Protein AF-A0AAE1W841-F1 (afdb_monomer_lite)

Structure (mmCIF, N/CA/C/O backbone):
data_AF-A0AAE1W841-F1
#
_entry.id   AF-A0AAE1W841-F1
#
loop_
_atom_site.group_PDB
_atom_site.id
_atom_site.type_symbol
_atom_site.label_atom_id
_atom_site.label_alt_id
_atom_site.label_comp_id
_atom_site.label_asym_id
_atom_site.label_entity_id
_atom_site.label_seq_id
_atom_site.pdbx_PDB_ins_code
_atom_site.Cartn_x
_atom_site.C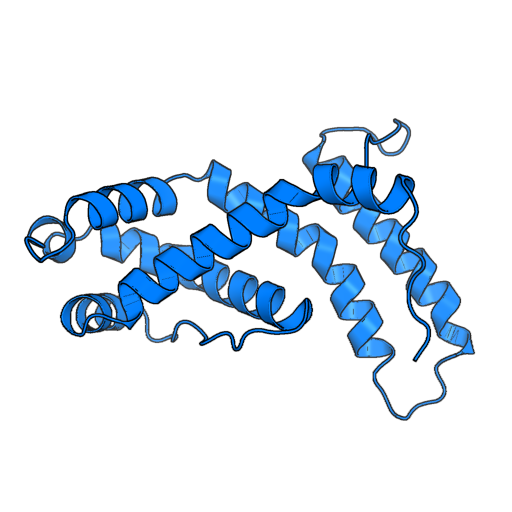artn_y
_atom_site.Cartn_z
_atom_site.occupancy
_atom_site.B_iso_or_equiv
_atom_site.auth_seq_id
_atom_site.auth_comp_id
_atom_site.auth_asym_id
_atom_site.auth_atom_id
_atom_site.pdbx_PDB_model_num
ATOM 1 N N . MET A 1 1 ? 27.305 -15.689 -5.448 1.00 34.72 1 MET A N 1
ATOM 2 C CA . MET A 1 1 ? 26.499 -14.499 -5.107 1.00 34.72 1 MET A CA 1
ATOM 3 C C . MET A 1 1 ? 27.327 -13.277 -5.451 1.00 34.72 1 MET A C 1
ATOM 5 O O . MET A 1 1 ? 28.387 -13.114 -4.861 1.00 34.72 1 MET A O 1
ATOM 9 N N . CYS A 1 2 ? 26.925 -12.479 -6.439 1.00 42.25 2 CYS A N 1
ATOM 10 C CA . CYS A 1 2 ? 27.591 -11.203 -6.699 1.00 42.25 2 CYS A CA 1
ATOM 11 C C . CYS A 1 2 ? 27.272 -10.261 -5.534 1.00 42.25 2 CYS A C 1
ATOM 13 O O . CYS A 1 2 ? 26.114 -9.902 -5.341 1.00 42.25 2 CYS A O 1
ATOM 15 N N . ALA A 1 3 ? 28.275 -9.912 -4.729 1.00 42.59 3 ALA A N 1
ATOM 16 C CA . ALA A 1 3 ? 28.135 -8.854 -3.740 1.00 42.59 3 ALA A CA 1
ATOM 17 C C . ALA A 1 3 ? 28.104 -7.518 -4.490 1.00 42.59 3 ALA A C 1
ATOM 19 O O . ALA A 1 3 ? 29.048 -7.195 -5.215 1.00 42.59 3 ALA A O 1
ATOM 20 N N . ALA A 1 4 ? 27.014 -6.763 -4.350 1.00 53.78 4 ALA A N 1
ATOM 21 C CA . ALA A 1 4 ? 26.962 -5.397 -4.847 1.00 53.78 4 ALA A CA 1
ATOM 22 C C . ALA A 1 4 ? 28.063 -4.593 -4.140 1.00 53.78 4 ALA A C 1
ATOM 24 O O . ALA A 1 4 ? 28.125 -4.567 -2.910 1.00 53.78 4 ALA A O 1
ATOM 25 N N . LYS A 1 5 ? 28.968 -3.972 -4.904 1.00 53.84 5 LYS A N 1
ATOM 26 C CA . LYS A 1 5 ? 29.926 -3.024 -4.330 1.00 53.84 5 LYS A CA 1
ATOM 27 C C . LYS A 1 5 ? 29.129 -1.818 -3.831 1.00 53.84 5 LYS A C 1
ATOM 29 O O . LYS A 1 5 ? 28.447 -1.178 -4.625 1.00 53.84 5 LYS A O 1
ATOM 34 N N . ASN A 1 6 ? 29.199 -1.530 -2.532 1.00 56.03 6 ASN A N 1
ATOM 35 C CA . ASN A 1 6 ? 28.697 -0.273 -1.984 1.00 56.03 6 ASN A CA 1
ATOM 36 C C . ASN A 1 6 ? 29.602 0.860 -2.468 1.00 56.03 6 ASN A C 1
ATOM 38 O O . ASN A 1 6 ? 30.731 1.004 -2.005 1.00 56.03 6 ASN A O 1
ATOM 42 N N . THR A 1 7 ? 29.115 1.617 -3.443 1.00 59.34 7 THR A N 1
ATOM 43 C CA . THR A 1 7 ? 29.737 2.848 -3.939 1.00 59.34 7 THR A CA 1
ATOM 44 C C . THR A 1 7 ? 29.061 4.045 -3.263 1.00 59.34 7 THR A C 1
ATOM 46 O O . THR A 1 7 ? 27.900 3.935 -2.880 1.00 59.34 7 THR A O 1
ATOM 49 N N . GLU A 1 8 ? 29.742 5.187 -3.129 1.00 57.94 8 GLU A N 1
ATOM 50 C CA . GLU A 1 8 ? 29.163 6.434 -2.580 1.00 57.94 8 GLU A CA 1
ATOM 51 C C . GLU A 1 8 ? 27.841 6.825 -3.271 1.00 57.94 8 GLU A C 1
ATOM 53 O O . GLU A 1 8 ? 26.906 7.267 -2.609 1.00 57.94 8 GLU A O 1
ATOM 58 N N . ALA A 1 9 ? 27.708 6.532 -4.571 1.00 56.78 9 ALA A N 1
ATOM 59 C CA . ALA A 1 9 ? 26.467 6.677 -5.333 1.00 56.78 9 ALA A CA 1
ATOM 60 C C . ALA A 1 9 ? 25.281 5.879 -4.747 1.00 56.78 9 ALA A C 1
ATOM 62 O O . ALA A 1 9 ? 24.171 6.393 -4.706 1.00 56.78 9 ALA A O 1
ATOM 63 N N . ASN A 1 10 ? 25.505 4.668 -4.218 1.00 56.62 10 ASN A N 1
ATOM 64 C CA . ASN A 1 10 ? 24.446 3.882 -3.570 1.00 56.62 10 ASN A CA 1
ATOM 65 C C . ASN A 1 10 ? 23.983 4.526 -2.255 1.00 56.62 10 ASN A C 1
ATOM 67 O O . ASN A 1 10 ? 22.836 4.336 -1.865 1.00 56.62 10 ASN A O 1
ATOM 71 N N . GLY A 1 11 ? 24.873 5.249 -1.563 1.00 57.12 11 GLY A N 1
ATOM 72 C CA . GLY A 1 11 ? 24.536 5.998 -0.351 1.00 57.12 11 GLY A CA 1
ATOM 73 C C . GLY A 1 11 ? 23.618 7.178 -0.660 1.00 57.12 11 GLY A C 1
ATOM 74 O O . GLY A 1 11 ? 22.579 7.319 -0.025 1.00 57.12 11 GLY A O 1
ATOM 75 N N . ILE A 1 12 ? 23.954 7.944 -1.701 1.00 60.56 12 ILE A N 1
ATOM 76 C CA . ILE A 1 12 ? 23.165 9.091 -2.179 1.00 60.56 12 ILE A CA 1
ATOM 77 C C . ILE A 1 12 ? 21.772 8.636 -2.648 1.00 60.56 12 ILE A C 1
ATOM 79 O O . ILE A 1 12 ? 20.760 9.154 -2.185 1.00 60.56 12 ILE A O 1
ATOM 83 N N . THR A 1 13 ? 21.694 7.586 -3.472 1.00 60.09 13 THR A N 1
ATOM 84 C CA . THR A 1 13 ? 20.407 7.035 -3.936 1.00 60.09 13 THR A CA 1
ATOM 85 C C . THR A 1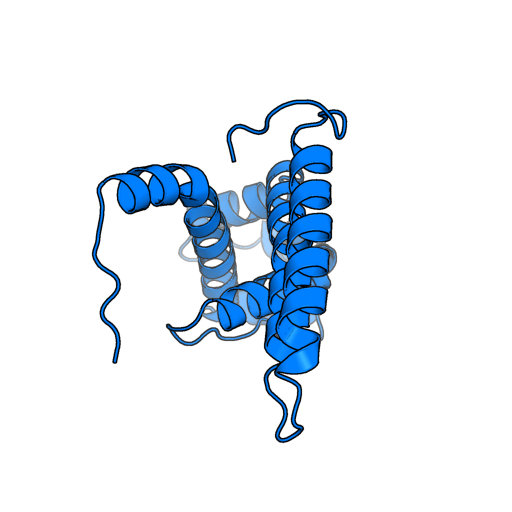 13 ? 19.562 6.445 -2.796 1.00 60.09 13 THR A C 1
ATOM 87 O O . THR A 1 13 ? 18.330 6.469 -2.848 1.00 60.09 13 THR A O 1
ATOM 90 N N . TYR A 1 14 ? 20.190 5.909 -1.742 1.00 59.81 14 TYR A N 1
ATOM 91 C CA . TYR A 1 14 ? 19.464 5.405 -0.570 1.00 59.81 14 TYR A CA 1
ATOM 92 C C . TYR A 1 14 ? 18.796 6.535 0.228 1.00 59.81 14 TYR A C 1
ATOM 94 O O . TYR A 1 14 ? 17.682 6.348 0.718 1.00 59.81 14 TYR A O 1
ATOM 102 N N . GLU A 1 15 ? 19.431 7.707 0.323 1.00 64.69 15 GLU A N 1
ATOM 103 C CA . GLU A 1 15 ? 18.839 8.891 0.960 1.00 64.69 15 GLU A CA 1
ATOM 104 C C . GLU A 1 15 ? 17.622 9.410 0.178 1.00 64.69 15 GLU A C 1
ATOM 106 O O . GLU A 1 15 ? 16.573 9.662 0.772 1.00 64.69 15 GLU A O 1
ATOM 111 N N . GLU A 1 16 ? 17.703 9.465 -1.154 1.00 73.69 16 GLU A N 1
ATOM 112 C CA . GLU A 1 16 ? 16.601 9.909 -2.027 1.00 73.69 16 GLU A CA 1
ATOM 113 C C . GLU A 1 16 ? 15.359 9.004 -1.928 1.00 73.69 16 GLU A C 1
ATOM 115 O O . GLU A 1 16 ? 14.222 9.467 -2.042 1.00 73.69 16 GLU A O 1
ATOM 120 N N . CYS A 1 17 ? 15.557 7.711 -1.654 1.00 78.62 17 CYS A N 1
ATOM 121 C CA . CYS A 1 17 ? 14.491 6.719 -1.494 1.00 78.62 17 CYS A CA 1
ATOM 122 C C . CYS A 1 17 ? 14.070 6.473 -0.035 1.00 78.62 17 CYS A C 1
ATOM 124 O O . CYS A 1 17 ? 13.189 5.639 0.206 1.00 78.62 17 CYS A O 1
ATOM 126 N N . HIS A 1 18 ? 14.676 7.151 0.947 1.00 84.69 18 HIS A N 1
ATOM 127 C CA . HIS A 1 18 ? 14.470 6.841 2.367 1.00 84.69 18 HIS A CA 1
ATOM 128 C C . HIS A 1 18 ? 13.000 6.950 2.788 1.00 84.69 18 HIS A C 1
ATOM 130 O O . HIS A 1 18 ? 12.491 6.086 3.508 1.00 84.69 18 HIS A O 1
ATOM 136 N N . TRP A 1 19 ? 12.283 7.935 2.246 1.00 89.62 19 TRP A N 1
ATOM 137 C CA . TRP A 1 19 ? 10.860 8.150 2.502 1.00 89.62 19 TRP A CA 1
ATOM 138 C C . TRP A 1 19 ? 10.006 6.901 2.215 1.00 89.62 19 TRP A C 1
ATOM 140 O O . TRP A 1 19 ? 9.043 6.635 2.929 1.00 89.62 19 TRP A O 1
ATOM 150 N N . ILE A 1 20 ? 10.374 6.059 1.237 1.00 88.44 20 ILE A N 1
ATOM 151 C CA . ILE A 1 20 ? 9.658 4.805 0.935 1.00 88.44 20 ILE A CA 1
ATOM 152 C C . ILE A 1 20 ? 9.699 3.873 2.148 1.00 88.44 20 ILE A C 1
ATOM 154 O O . ILE A 1 20 ? 8.695 3.248 2.505 1.00 88.44 20 ILE A O 1
ATOM 158 N N . THR A 1 21 ? 10.861 3.791 2.801 1.00 87.69 21 THR A N 1
ATOM 159 C CA . THR A 1 21 ? 11.046 2.957 3.992 1.00 87.69 21 THR A CA 1
ATOM 160 C C . THR A 1 21 ? 10.236 3.487 5.173 1.00 87.69 21 THR A C 1
ATOM 162 O O . THR A 1 21 ? 9.618 2.692 5.880 1.00 87.69 21 THR A O 1
ATOM 165 N N . GLU A 1 22 ? 10.126 4.808 5.329 1.00 91.75 22 GLU A N 1
ATOM 166 C CA . GLU A 1 22 ? 9.304 5.438 6.369 1.00 91.75 22 GLU A CA 1
ATOM 167 C C . GLU A 1 22 ? 7.804 5.196 6.153 1.00 91.75 22 GLU A C 1
ATOM 169 O O . GLU A 1 22 ? 7.070 4.884 7.099 1.00 91.75 22 GLU A O 1
ATOM 174 N N . ILE A 1 23 ? 7.333 5.278 4.904 1.00 93.75 23 ILE A N 1
ATOM 175 C CA . ILE A 1 23 ? 5.939 4.984 4.548 1.00 93.75 23 ILE A CA 1
ATOM 176 C C . ILE A 1 23 ? 5.618 3.509 4.801 1.00 93.75 23 ILE A C 1
ATOM 178 O O . ILE A 1 23 ? 4.602 3.198 5.433 1.00 93.75 23 ILE A O 1
ATOM 182 N N . ALA A 1 24 ? 6.496 2.599 4.373 1.00 90.69 24 ALA A N 1
ATOM 183 C CA . ALA A 1 24 ? 6.338 1.168 4.611 1.00 90.69 24 ALA A CA 1
ATOM 184 C C . ALA A 1 24 ? 6.333 0.830 6.112 1.00 90.69 24 ALA A C 1
ATOM 186 O O . ALA A 1 24 ? 5.464 0.084 6.573 1.00 90.69 24 ALA A O 1
ATOM 187 N N . ALA A 1 25 ? 7.252 1.417 6.886 1.00 91.38 25 ALA A N 1
ATOM 188 C CA . ALA A 1 25 ? 7.321 1.247 8.335 1.00 91.38 25 ALA A CA 1
ATOM 189 C C . ALA A 1 25 ? 6.062 1.784 9.035 1.00 91.38 25 ALA A C 1
ATOM 191 O O . ALA A 1 25 ? 5.510 1.116 9.910 1.00 91.38 25 ALA A O 1
ATOM 192 N N . SER A 1 26 ? 5.553 2.942 8.605 1.00 93.94 26 SER A N 1
ATOM 193 C CA . SER A 1 26 ? 4.309 3.526 9.124 1.00 93.94 26 SER A CA 1
ATOM 194 C C . SER A 1 26 ? 3.102 2.616 8.871 1.00 93.94 26 SER A C 1
ATOM 196 O O . SER A 1 26 ? 2.317 2.355 9.784 1.00 93.94 26 SER A O 1
ATOM 198 N N . ALA A 1 27 ? 2.971 2.071 7.655 1.00 93.81 27 ALA A N 1
ATOM 199 C CA . ALA A 1 27 ? 1.903 1.129 7.318 1.00 93.81 27 ALA A CA 1
ATOM 200 C C . ALA A 1 27 ? 2.000 -0.170 8.141 1.00 93.81 27 ALA A C 1
ATOM 202 O O . ALA A 1 27 ? 0.988 -0.672 8.641 1.00 93.81 27 ALA A O 1
ATOM 203 N N . LEU A 1 28 ? 3.216 -0.691 8.339 1.00 92.06 28 LEU A N 1
ATOM 204 C CA . LEU A 1 28 ? 3.468 -1.863 9.180 1.00 92.06 28 LEU A CA 1
ATOM 205 C C . LEU A 1 28 ? 3.117 -1.596 10.651 1.00 92.06 28 LEU A C 1
ATOM 207 O O . LEU A 1 28 ? 2.506 -2.448 11.300 1.00 92.06 28 LEU A O 1
ATOM 211 N N . MET A 1 29 ? 3.454 -0.412 11.166 1.00 93.25 29 MET A N 1
ATOM 212 C CA . MET A 1 29 ? 3.117 0.007 12.525 1.00 93.25 29 MET A CA 1
ATOM 213 C C . MET A 1 29 ? 1.601 0.039 12.732 1.00 93.25 29 MET A C 1
ATOM 215 O O . MET A 1 29 ? 1.116 -0.596 13.667 1.00 93.25 29 MET A O 1
ATOM 219 N N . ILE A 1 30 ? 0.841 0.666 11.824 1.00 94.50 30 ILE A N 1
ATOM 220 C CA . ILE A 1 30 ? -0.632 0.687 11.883 1.00 94.50 30 ILE A CA 1
ATOM 221 C C . ILE A 1 30 ? -1.197 -0.736 11.840 1.00 94.50 30 ILE A C 1
ATOM 223 O O . ILE A 1 30 ? -2.073 -1.101 12.626 1.00 94.50 30 ILE A O 1
ATOM 227 N N . ARG A 1 31 ? -0.671 -1.575 10.944 1.00 92.94 31 ARG A N 1
ATOM 228 C CA . ARG A 1 31 ? -1.084 -2.974 10.830 1.00 92.94 31 ARG A CA 1
ATOM 229 C C . ARG A 1 31 ? -0.856 -3.735 12.137 1.00 92.94 31 ARG A C 1
ATOM 231 O O . ARG A 1 31 ? -1.763 -4.418 12.601 1.00 92.94 31 ARG A O 1
ATOM 238 N N . ASN A 1 32 ? 0.315 -3.609 12.752 1.00 92.06 32 ASN A N 1
ATOM 239 C CA . ASN A 1 32 ? 0.618 -4.260 14.028 1.00 92.06 32 ASN A CA 1
ATOM 240 C C . ASN A 1 32 ? -0.228 -3.698 15.172 1.00 92.06 32 ASN A C 1
ATOM 242 O O . ASN A 1 32 ? -0.720 -4.465 15.996 1.00 92.06 32 ASN A O 1
ATOM 246 N N . PHE A 1 33 ? -0.466 -2.386 15.177 1.00 92.44 33 PHE A N 1
ATOM 247 C CA . PHE A 1 33 ? -1.354 -1.736 16.130 1.00 92.44 33 PHE A CA 1
ATOM 248 C C . PHE A 1 33 ? -2.761 -2.344 16.084 1.00 92.44 33 PHE A C 1
ATOM 250 O O . PHE A 1 33 ? -3.335 -2.622 17.129 1.00 92.44 33 PHE A O 1
ATOM 257 N N . ILE A 1 34 ? -3.312 -2.603 14.899 1.00 92.06 34 ILE A N 1
ATOM 258 C CA . ILE A 1 34 ? -4.647 -3.204 14.767 1.00 92.06 34 ILE A CA 1
ATOM 259 C C . ILE A 1 34 ? -4.627 -4.699 15.112 1.00 92.06 34 ILE A C 1
ATOM 261 O O . ILE A 1 34 ? -5.488 -5.181 15.843 1.00 92.06 34 ILE A O 1
ATOM 265 N N . MET A 1 35 ? -3.655 -5.444 14.582 1.00 90.44 35 MET A N 1
ATOM 266 C CA . MET A 1 35 ? -3.679 -6.911 14.592 1.00 90.44 35 MET A CA 1
ATOM 267 C C . MET A 1 35 ? -3.242 -7.537 15.921 1.00 90.44 35 MET A C 1
ATOM 269 O O . MET A 1 35 ? -3.640 -8.664 16.206 1.00 90.44 35 MET A O 1
ATOM 273 N N . ASN A 1 36 ? -2.425 -6.845 16.721 1.00 90.00 36 ASN A N 1
ATOM 274 C CA . ASN A 1 36 ? -1.840 -7.420 17.938 1.00 90.00 36 ASN A CA 1
ATOM 275 C C . ASN A 1 36 ? -2.750 -7.309 19.168 1.00 90.00 36 ASN A C 1
ATOM 277 O O . ASN A 1 36 ? -2.438 -7.889 20.204 1.00 90.00 36 ASN A O 1
ATOM 281 N N . HIS A 1 37 ? -3.868 -6.587 19.067 1.00 89.81 37 HIS A N 1
ATOM 282 C CA . HIS A 1 37 ? -4.803 -6.404 20.169 1.00 89.81 37 HIS A CA 1
ATOM 283 C C . HIS A 1 37 ? -6.185 -6.929 19.792 1.00 89.81 37 HIS A C 1
ATOM 285 O O . HIS A 1 37 ? -6.785 -6.469 18.820 1.00 89.81 37 HIS A O 1
ATOM 291 N N . SER A 1 38 ? -6.711 -7.873 20.574 1.00 90.00 38 SER A N 1
ATOM 292 C CA . SER A 1 38 ? -7.948 -8.600 20.259 1.00 9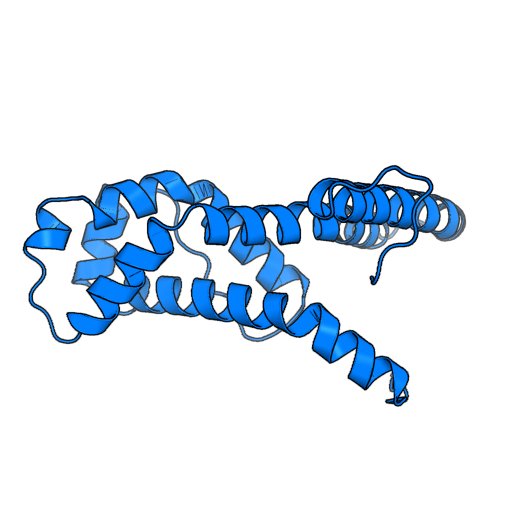0.00 38 SER A CA 1
ATOM 293 C C . SER A 1 38 ? -9.140 -7.670 20.033 1.00 90.00 38 SER A C 1
ATOM 295 O O . SER A 1 38 ? -9.886 -7.867 19.078 1.00 90.00 38 SER A O 1
ATOM 297 N N . MET A 1 39 ? -9.281 -6.616 20.842 1.00 90.62 39 MET A N 1
ATOM 298 C CA . MET A 1 39 ? -10.374 -5.650 20.699 1.00 90.62 39 MET A CA 1
ATOM 299 C C . MET A 1 39 ? -10.236 -4.790 19.432 1.00 90.62 39 MET A C 1
ATOM 301 O O . MET A 1 39 ? -11.225 -4.533 18.752 1.00 90.62 39 MET A O 1
ATOM 305 N N . ARG A 1 40 ? -9.008 -4.395 19.058 1.00 91.62 40 ARG A N 1
ATOM 306 C CA . ARG A 1 40 ? -8.749 -3.620 17.828 1.00 91.62 40 ARG A CA 1
ATOM 307 C C . ARG A 1 40 ? -8.969 -4.477 16.587 1.00 91.62 40 ARG A C 1
ATOM 309 O O . ARG A 1 40 ? -9.570 -4.019 15.619 1.00 91.62 40 ARG A O 1
ATOM 316 N N . LEU A 1 41 ? -8.551 -5.736 16.656 1.00 92.44 41 LEU A N 1
ATOM 317 C CA . LEU A 1 41 ? -8.806 -6.732 15.629 1.00 92.44 41 LEU A CA 1
ATOM 318 C C . LEU A 1 41 ? -10.306 -7.025 15.479 1.00 92.44 41 LEU A C 1
ATOM 320 O O . LEU A 1 41 ? -10.789 -7.121 14.354 1.00 92.44 41 LEU A O 1
ATOM 324 N N . ALA A 1 42 ? -11.043 -7.151 16.586 1.00 92.38 42 ALA A N 1
ATOM 325 C CA . ALA A 1 42 ? -12.490 -7.354 16.565 1.00 92.38 42 ALA A CA 1
ATOM 326 C C . ALA A 1 42 ? -13.198 -6.181 15.878 1.00 92.38 42 ALA A C 1
ATOM 328 O O . ALA A 1 42 ? -13.901 -6.412 14.899 1.00 92.38 42 ALA A O 1
ATOM 329 N N . MET A 1 43 ? -12.901 -4.943 16.295 1.00 92.44 43 MET A N 1
ATOM 330 C CA . MET A 1 43 ? -13.412 -3.734 15.638 1.00 92.44 43 MET A CA 1
ATOM 331 C C . MET A 1 43 ? -13.071 -3.721 14.141 1.00 92.44 43 MET A C 1
ATOM 333 O O . MET A 1 43 ? -13.943 -3.509 13.310 1.00 92.44 43 MET A O 1
ATOM 337 N N . PHE A 1 44 ? -11.824 -4.015 13.759 1.00 94.06 44 PHE A N 1
ATOM 338 C CA . PHE A 1 44 ? -11.427 -4.072 12.348 1.00 94.06 44 PHE A CA 1
ATOM 339 C C . PHE A 1 44 ? -12.252 -5.077 11.528 1.00 94.06 44 PHE A C 1
ATOM 341 O O . PHE A 1 44 ? -12.653 -4.776 10.400 1.00 94.06 44 PHE A O 1
ATOM 348 N N . ASN A 1 45 ? -12.525 -6.257 12.088 1.00 93.62 45 ASN A N 1
ATOM 349 C CA . ASN A 1 45 ? -13.282 -7.308 11.409 1.00 93.62 45 ASN A CA 1
ATOM 350 C C . ASN A 1 45 ? -14.758 -6.935 11.176 1.00 93.62 45 ASN A C 1
ATOM 352 O O . ASN A 1 45 ? -15.387 -7.525 10.297 1.00 93.62 45 ASN A O 1
ATOM 356 N N . GLU A 1 46 ? -15.307 -5.956 11.905 1.00 94.38 46 GLU A N 1
ATOM 357 C CA . GLU A 1 46 ? -16.651 -5.419 11.641 1.00 94.38 46 GLU A CA 1
ATOM 358 C C . GLU A 1 46 ? -16.692 -4.589 10.349 1.00 94.38 46 GLU A C 1
ATOM 360 O O . GLU A 1 46 ? -17.673 -4.638 9.606 1.00 94.38 46 GLU A O 1
ATOM 365 N N . PHE A 1 47 ? -15.606 -3.875 10.033 1.00 92.81 47 PHE A N 1
ATOM 366 C CA . PHE A 1 47 ? -15.523 -3.022 8.843 1.00 92.81 47 PHE A CA 1
ATOM 367 C C . PHE A 1 47 ? -14.953 -3.744 7.620 1.00 92.81 47 PHE A C 1
ATOM 369 O O . PHE A 1 47 ? -15.308 -3.408 6.489 1.00 92.81 47 PHE A O 1
ATOM 376 N N . SER A 1 48 ? -14.066 -4.726 7.809 1.00 91.12 48 SER A N 1
ATOM 377 C CA . SER A 1 48 ? -13.369 -5.402 6.713 1.00 91.12 48 SER A CA 1
ATOM 378 C C . SER A 1 48 ? -13.442 -6.922 6.811 1.00 91.12 48 SER A C 1
ATOM 380 O O . SER A 1 48 ? -12.951 -7.537 7.752 1.00 91.12 48 SER A O 1
ATOM 382 N N . LYS A 1 49 ? -13.928 -7.556 5.736 1.00 87.75 49 LYS A N 1
ATOM 383 C CA . LYS A 1 49 ? -13.795 -9.010 5.523 1.00 87.75 49 LYS A CA 1
ATOM 384 C C . LYS A 1 49 ? -12.394 -9.406 5.041 1.00 87.75 49 LYS A C 1
ATOM 386 O O . LYS A 1 49 ? -12.022 -10.579 5.074 1.00 87.75 49 LYS A O 1
ATOM 391 N N . LEU A 1 50 ? -11.618 -8.439 4.549 1.00 88.62 50 LEU A N 1
ATOM 392 C CA . LEU A 1 50 ? -10.258 -8.653 4.075 1.00 88.62 50 LEU A CA 1
ATOM 393 C C . LEU A 1 50 ? -9.278 -8.518 5.236 1.00 88.62 50 LEU A C 1
ATOM 395 O O . LEU A 1 50 ? -9.209 -7.481 5.890 1.00 88.62 50 LEU A O 1
ATOM 399 N N . LYS A 1 51 ? -8.460 -9.551 5.442 1.00 84.88 51 LYS A N 1
ATOM 400 C CA . LYS A 1 51 ? -7.376 -9.507 6.426 1.00 84.88 51 LYS A CA 1
ATOM 401 C C . LYS A 1 51 ? -6.211 -8.645 5.939 1.00 84.88 51 LYS A C 1
ATOM 403 O O . LYS A 1 51 ? -5.858 -8.690 4.752 1.00 84.88 51 LYS A O 1
ATOM 408 N N . LEU A 1 52 ? -5.599 -7.930 6.881 1.00 84.81 52 LEU A N 1
ATOM 409 C CA . LEU A 1 52 ? -4.270 -7.343 6.746 1.00 84.81 52 LEU A CA 1
ATOM 410 C C . LEU A 1 52 ? -3.233 -8.465 6.619 1.00 84.81 52 LEU A C 1
ATOM 412 O O . LEU A 1 52 ? -3.219 -9.401 7.423 1.00 84.81 52 LEU A O 1
ATOM 416 N N . LEU A 1 53 ? -2.368 -8.390 5.608 1.00 78.06 53 LEU A N 1
ATOM 417 C CA . LEU A 1 53 ? -1.337 -9.407 5.407 1.00 78.06 53 LEU A CA 1
ATOM 418 C C . LEU A 1 53 ? -0.283 -9.311 6.512 1.00 78.06 53 LEU A C 1
ATOM 420 O O . LEU A 1 53 ? 0.129 -8.220 6.906 1.00 78.06 53 LEU A O 1
ATOM 424 N N . ALA A 1 54 ? 0.131 -10.461 7.043 1.00 68.50 54 ALA A N 1
ATOM 425 C CA . ALA A 1 54 ? 1.371 -10.550 7.799 1.00 68.50 54 ALA A CA 1
ATOM 426 C C . ALA A 1 54 ? 2.526 -10.500 6.801 1.00 68.50 54 ALA A C 1
ATOM 428 O O . ALA A 1 54 ? 2.568 -11.298 5.867 1.00 68.50 54 ALA A O 1
ATOM 429 N N . VAL A 1 55 ? 3.428 -9.545 6.986 1.00 61.09 55 VAL A N 1
ATOM 430 C CA . VAL A 1 55 ? 4.670 -9.486 6.221 1.00 61.09 55 VAL A CA 1
ATOM 431 C C . VAL A 1 55 ? 5.730 -10.153 7.072 1.00 61.09 55 VAL A C 1
ATOM 433 O O . VAL A 1 55 ? 5.975 -9.720 8.195 1.00 61.09 55 VAL A O 1
ATOM 436 N N . ALA A 1 56 ? 6.319 -11.234 6.570 1.00 55.34 56 ALA A N 1
ATOM 437 C CA . ALA A 1 56 ? 7.580 -11.712 7.118 1.00 55.34 56 ALA A CA 1
ATOM 438 C C . ALA A 1 56 ? 8.673 -10.700 6.748 1.00 55.34 56 ALA A C 1
ATOM 440 O O . ALA A 1 56 ? 8.645 -10.164 5.638 1.00 55.34 56 ALA A O 1
ATOM 441 N N . GLU A 1 57 ? 9.636 -10.447 7.638 1.00 52.78 57 GLU A N 1
ATOM 442 C CA . GLU A 1 57 ? 10.850 -9.716 7.267 1.00 52.78 57 GLU A CA 1
ATOM 443 C C . GLU A 1 57 ? 11.516 -10.455 6.103 1.00 52.78 57 GLU A C 1
ATOM 445 O O . GLU A 1 57 ? 12.062 -11.538 6.295 1.00 52.78 57 GLU A O 1
ATOM 450 N N . THR A 1 58 ? 11.368 -9.936 4.878 1.00 55.34 58 THR A N 1
ATOM 451 C CA . THR A 1 58 ? 12.305 -9.987 3.737 1.00 55.34 58 THR A CA 1
ATOM 452 C C . THR A 1 58 ? 11.587 -9.812 2.388 1.00 55.34 58 THR A C 1
ATOM 454 O O . THR A 1 58 ? 10.466 -10.276 2.169 1.00 55.34 58 THR A O 1
ATOM 457 N N . ARG A 1 59 ? 12.331 -9.200 1.452 1.00 65.62 59 ARG A N 1
ATOM 458 C CA . ARG A 1 59 ? 12.084 -9.001 0.008 1.00 65.62 59 ARG A CA 1
ATOM 459 C C . ARG A 1 59 ? 11.144 -7.848 -0.364 1.00 65.62 59 ARG A C 1
ATOM 461 O O . ARG A 1 59 ? 9.976 -7.849 -0.016 1.00 65.62 59 ARG A O 1
ATOM 468 N N . PHE A 1 60 ? 11.663 -6.936 -1.190 1.00 71.75 60 PHE A N 1
ATOM 469 C CA . PHE A 1 60 ? 10.978 -5.811 -1.851 1.00 71.75 60 PHE A CA 1
ATOM 470 C C . PHE A 1 60 ? 9.508 -6.096 -2.216 1.00 71.75 60 PHE A C 1
ATOM 472 O O . PHE A 1 60 ? 8.609 -5.345 -1.850 1.00 71.75 60 PHE A O 1
ATOM 479 N N . VAL A 1 61 ? 9.244 -7.242 -2.849 1.00 79.69 61 VAL A N 1
ATOM 480 C CA . VAL A 1 61 ? 7.900 -7.639 -3.294 1.00 79.69 61 VAL A CA 1
ATOM 481 C C . VAL A 1 61 ? 6.898 -7.792 -2.140 1.00 79.69 61 VAL A C 1
ATOM 483 O O . VAL A 1 61 ? 5.731 -7.448 -2.311 1.00 79.69 61 VAL A O 1
ATOM 486 N N . SER A 1 62 ? 7.308 -8.277 -0.964 1.00 82.62 62 SER A N 1
ATOM 487 C CA . SER A 1 62 ? 6.388 -8.486 0.164 1.00 82.62 62 SER A CA 1
ATOM 488 C C . SER A 1 62 ? 5.855 -7.163 0.722 1.00 82.62 62 SER A C 1
ATOM 490 O O . SER A 1 62 ? 4.664 -7.064 1.023 1.00 82.62 62 SER A O 1
ATOM 492 N N . VAL A 1 63 ? 6.696 -6.123 0.757 1.00 86.06 63 VAL A N 1
ATOM 493 C CA . VAL A 1 63 ? 6.306 -4.755 1.132 1.00 86.06 63 VAL A CA 1
ATOM 494 C C . VAL A 1 63 ? 5.309 -4.187 0.127 1.00 86.06 63 VAL A C 1
ATOM 496 O O . VAL A 1 63 ? 4.260 -3.691 0.531 1.00 86.06 63 VAL A O 1
ATOM 499 N N . ILE A 1 64 ? 5.571 -4.322 -1.177 1.00 88.50 64 ILE A N 1
ATOM 500 C CA . ILE A 1 64 ? 4.649 -3.836 -2.216 1.00 88.50 64 ILE A CA 1
ATOM 501 C C . ILE A 1 64 ? 3.300 -4.554 -2.134 1.00 88.50 64 ILE A C 1
ATOM 503 O O . ILE A 1 64 ? 2.253 -3.914 -2.148 1.00 88.50 64 ILE A O 1
ATOM 507 N N . VAL A 1 65 ? 3.294 -5.879 -1.975 1.00 88.69 65 VAL A N 1
ATOM 508 C CA . VAL A 1 65 ? 2.055 -6.659 -1.820 1.00 88.69 65 VAL A CA 1
ATOM 509 C C . VAL A 1 65 ? 1.288 -6.249 -0.557 1.00 88.69 65 VAL A C 1
ATOM 511 O O . VAL A 1 65 ? 0.057 -6.152 -0.587 1.00 88.69 65 VAL A O 1
ATOM 514 N N . MET A 1 66 ? 1.989 -5.959 0.542 1.00 91.50 66 MET A N 1
ATOM 515 C CA . MET A 1 66 ? 1.372 -5.425 1.755 1.00 91.50 66 MET A CA 1
ATOM 516 C C . MET A 1 66 ? 0.736 -4.061 1.508 1.00 91.50 66 MET A C 1
ATOM 518 O O . MET A 1 66 ? -0.424 -3.883 1.865 1.00 91.50 66 MET A O 1
ATOM 522 N N . LEU A 1 67 ? 1.455 -3.125 0.884 1.00 93.06 67 LEU A N 1
ATOM 523 C CA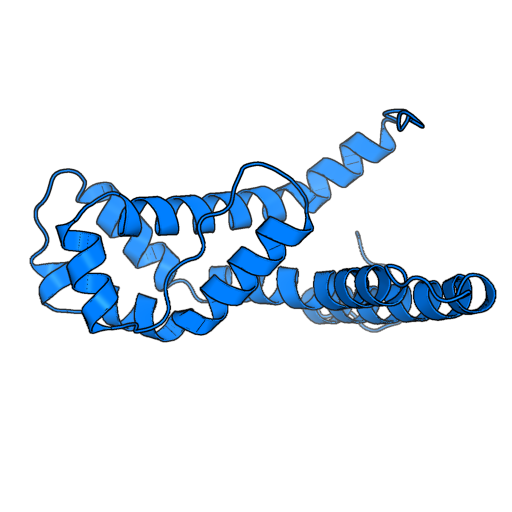 . LEU A 1 67 ? 0.943 -1.789 0.577 1.00 93.06 67 LEU A CA 1
ATOM 524 C C . LEU A 1 67 ? -0.257 -1.853 -0.374 1.00 93.06 67 LEU A C 1
ATOM 526 O O . LEU A 1 67 ? -1.270 -1.210 -0.106 1.00 93.06 67 LEU A O 1
ATOM 530 N N . LYS A 1 68 ? -0.217 -2.714 -1.402 1.00 92.62 68 LYS A N 1
ATOM 531 C CA . LYS A 1 68 ? -1.371 -2.994 -2.277 1.00 92.62 68 LYS A CA 1
ATOM 532 C C . LYS A 1 68 ? -2.579 -3.450 -1.465 1.00 92.62 68 LYS A C 1
ATOM 534 O O . LYS A 1 68 ? -3.679 -2.922 -1.626 1.00 92.62 68 LYS A O 1
ATOM 539 N N . ARG A 1 69 ? -2.392 -4.406 -0.546 1.00 92.81 69 ARG A N 1
ATOM 540 C CA . ARG A 1 69 ? -3.477 -4.868 0.332 1.00 92.81 69 ARG A CA 1
ATOM 541 C C . ARG A 1 69 ? -3.982 -3.761 1.249 1.00 92.81 69 ARG A C 1
ATOM 543 O O . ARG A 1 69 ? -5.187 -3.647 1.441 1.00 92.81 69 ARG A O 1
ATOM 550 N N . PHE A 1 70 ? -3.071 -2.983 1.817 1.00 93.44 70 PHE A N 1
ATOM 551 C CA . PHE A 1 70 ? -3.374 -1.889 2.726 1.00 93.44 70 PHE A CA 1
ATOM 552 C C . PHE A 1 70 ? -4.213 -0.814 2.025 1.00 93.44 70 PHE A C 1
ATOM 554 O O . PHE A 1 70 ? -5.227 -0.370 2.560 1.00 93.44 70 PHE A O 1
ATOM 561 N N . LYS A 1 71 ? -3.870 -0.486 0.774 1.00 94.50 71 LYS A N 1
ATOM 562 C CA . LYS A 1 71 ? -4.636 0.437 -0.064 1.00 94.50 71 LYS A CA 1
ATOM 563 C C . LYS A 1 71 ? -6.041 -0.075 -0.377 1.00 94.50 71 LYS A C 1
ATOM 565 O O . LYS A 1 71 ? -6.993 0.695 -0.278 1.00 94.50 71 LYS A O 1
ATOM 570 N N . LEU A 1 72 ? -6.192 -1.367 -0.685 1.00 94.81 72 LEU A N 1
ATOM 571 C CA . LEU A 1 72 ? -7.504 -1.977 -0.959 1.00 94.81 72 LEU A CA 1
ATOM 572 C C . LEU A 1 72 ? -8.495 -1.829 0.201 1.00 94.81 72 LEU A C 1
ATOM 574 O O . LEU A 1 72 ? -9.697 -1.792 -0.037 1.00 94.81 72 LEU A O 1
ATOM 578 N N . ILE A 1 73 ? -7.999 -1.741 1.437 1.00 94.69 73 ILE A N 1
ATOM 579 C CA . ILE A 1 73 ? -8.830 -1.583 2.634 1.00 94.69 73 ILE A CA 1
ATOM 580 C C . ILE A 1 73 ? -8.837 -0.147 3.187 1.00 94.69 73 ILE A C 1
ATOM 582 O O . ILE A 1 73 ? -9.320 0.068 4.300 1.00 94.69 73 ILE A O 1
ATOM 586 N N . LYS A 1 74 ? -8.320 0.846 2.435 1.00 95.38 74 LYS A N 1
ATOM 587 C CA . LYS A 1 74 ? -8.234 2.263 2.853 1.00 95.38 74 LYS A CA 1
ATOM 588 C C . LYS A 1 74 ? -9.558 2.757 3.435 1.00 95.38 74 LYS A C 1
ATOM 590 O O . LYS A 1 74 ? -9.580 3.328 4.522 1.00 95.38 74 LYS A O 1
ATOM 595 N N . GLN A 1 75 ? -10.664 2.512 2.731 1.00 95.62 75 GLN A N 1
ATOM 596 C CA . GLN A 1 75 ? -11.971 2.999 3.163 1.00 95.62 75 GLN A CA 1
ATOM 597 C C . GLN A 1 75 ? -12.432 2.324 4.457 1.00 95.62 75 GLN A C 1
ATOM 599 O O . GLN A 1 75 ? -12.937 3.001 5.344 1.00 95.62 75 GLN A O 1
ATOM 604 N N . GLN A 1 76 ? -12.227 1.015 4.603 1.00 95.50 76 GLN A N 1
ATOM 605 C CA . GLN A 1 76 ? -12.607 0.287 5.817 1.00 95.50 76 GLN A CA 1
ATOM 606 C C . GLN A 1 76 ? -11.798 0.764 7.027 1.00 95.50 76 GLN A C 1
ATOM 608 O O . GLN A 1 76 ? -12.365 0.955 8.099 1.00 95.50 76 GLN A O 1
ATOM 613 N N . LEU A 1 77 ? -10.501 1.030 6.843 1.00 95.75 77 LEU A N 1
ATOM 614 C CA . LEU A 1 77 ? -9.650 1.612 7.882 1.00 95.75 77 LEU A CA 1
ATOM 615 C C . LEU A 1 77 ? -10.124 3.014 8.287 1.00 95.75 77 LEU A C 1
ATOM 617 O O . LEU A 1 77 ? -10.230 3.292 9.480 1.00 95.75 77 LEU A O 1
ATOM 621 N N . LYS A 1 78 ? -10.468 3.876 7.318 1.00 96.50 78 LYS A N 1
ATOM 622 C CA . LYS A 1 78 ? -11.039 5.203 7.604 1.00 96.50 78 LYS A CA 1
ATOM 623 C C . LYS A 1 78 ? -12.354 5.095 8.382 1.00 96.50 78 LYS A C 1
ATOM 625 O O . LYS A 1 78 ? -12.500 5.763 9.398 1.00 96.50 78 LYS A O 1
ATOM 630 N N . MET A 1 79 ? -13.272 4.225 7.952 1.00 95.94 79 MET A N 1
ATOM 631 C CA . MET A 1 79 ? -14.559 3.996 8.629 1.00 95.94 79 MET A CA 1
ATOM 632 C C . MET A 1 79 ? -14.380 3.491 10.067 1.00 95.94 79 MET A C 1
ATOM 634 O O . MET A 1 79 ? -15.080 3.942 10.971 1.00 95.94 79 MET A O 1
ATOM 638 N N . MET A 1 80 ? -13.406 2.609 10.291 1.00 95.38 80 MET A N 1
ATOM 639 C CA . MET A 1 80 ? -13.078 2.102 11.620 1.00 95.38 80 MET A CA 1
ATOM 640 C C . MET A 1 80 ? -12.650 3.229 12.569 1.00 95.38 80 MET A C 1
ATOM 642 O O . MET A 1 80 ? -13.194 3.329 13.666 1.00 95.38 80 MET A O 1
ATOM 646 N N . VAL A 1 81 ? -11.728 4.111 12.164 1.00 94.25 81 VAL A N 1
ATOM 647 C CA . VAL A 1 81 ? -11.181 5.154 13.063 1.00 94.25 81 VAL A CA 1
ATOM 648 C C . VAL A 1 81 ? -12.101 6.359 13.292 1.00 94.25 81 VAL A C 1
ATOM 650 O O . VAL A 1 81 ? -11.875 7.155 14.211 1.00 94.25 81 VAL A O 1
ATOM 653 N N . ILE A 1 82 ? -13.144 6.514 12.472 1.00 94.88 82 ILE A N 1
ATOM 654 C CA . ILE A 1 82 ? -14.204 7.516 12.683 1.00 94.88 82 ILE A CA 1
ATOM 655 C C . ILE A 1 82 ? -15.404 6.962 13.459 1.00 94.88 82 ILE A C 1
ATOM 657 O O . ILE A 1 82 ? -16.299 7.728 13.801 1.00 94.88 82 ILE A O 1
ATOM 661 N N . SER A 1 83 ? -15.439 5.656 13.732 1.00 94.31 83 SER A N 1
ATOM 662 C CA . SER A 1 83 ? -16.554 5.022 14.433 1.00 94.31 83 SER A CA 1
ATOM 663 C C . SER A 1 83 ? -16.668 5.471 15.897 1.00 94.31 83 SER A C 1
ATOM 665 O O . SER A 1 83 ? -15.689 5.873 16.541 1.00 94.31 83 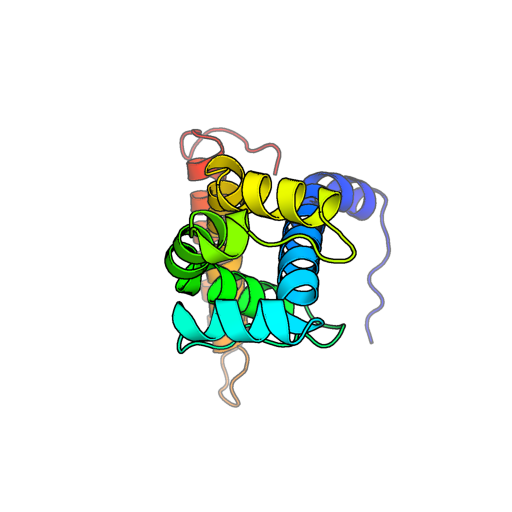SER A O 1
ATOM 667 N N . GLU A 1 84 ? -17.874 5.355 16.457 1.00 91.56 84 GLU A N 1
ATOM 668 C CA . GLU A 1 84 ? -18.101 5.568 17.891 1.00 91.56 84 GLU A CA 1
ATOM 669 C C . GLU A 1 84 ? -17.312 4.562 18.735 1.00 91.56 84 GLU A C 1
ATOM 671 O O . GLU A 1 84 ? -16.719 4.941 19.740 1.00 91.56 84 GLU A O 1
ATOM 676 N N . GLN A 1 85 ? -17.212 3.309 18.280 1.00 89.06 85 GLN A N 1
ATOM 677 C CA . GLN A 1 85 ? -16.448 2.249 18.944 1.00 89.06 85 GLN A CA 1
ATOM 678 C C . GLN A 1 85 ? -14.978 2.646 19.138 1.00 89.06 85 GLN A C 1
ATOM 680 O O . GLN A 1 85 ? -14.437 2.511 20.234 1.00 89.06 85 GLN A O 1
ATOM 685 N N . TRP A 1 86 ? -14.350 3.208 18.098 1.00 91.06 86 TRP A N 1
ATOM 686 C CA . TRP A 1 86 ? -12.994 3.749 18.193 1.00 91.06 86 TRP A CA 1
ATOM 687 C C . TRP A 1 86 ? -12.918 4.968 19.117 1.00 91.06 86 TRP A C 1
ATOM 689 O O . TRP A 1 86 ? -11.948 5.134 19.847 1.00 91.06 86 TRP A O 1
ATOM 699 N N . SER A 1 87 ? -13.941 5.822 19.126 1.00 87.25 87 SER A N 1
ATOM 700 C CA . SER A 1 87 ? -13.975 7.017 19.984 1.00 87.25 87 SER A CA 1
ATOM 701 C C . SER A 1 87 ? -14.155 6.677 21.470 1.00 87.25 87 SER A C 1
ATOM 703 O O . SER A 1 87 ? -13.660 7.393 22.339 1.00 87.25 87 SER A O 1
ATOM 705 N N . CYS A 1 88 ? -14.824 5.564 21.769 1.00 85.19 88 CYS A N 1
ATOM 706 C CA . CYS A 1 88 ? -14.958 5.011 23.113 1.00 85.19 88 CYS A CA 1
ATOM 707 C C . CYS A 1 88 ? -13.759 4.145 23.533 1.00 85.19 88 CYS A C 1
ATOM 709 O O . CYS A 1 88 ? -13.723 3.683 24.674 1.00 85.19 88 CYS A O 1
ATOM 711 N N . TYR A 1 89 ? -12.777 3.931 22.650 1.00 81.19 89 TYR A N 1
ATOM 712 C CA . TYR A 1 89 ? -11.567 3.176 22.957 1.00 81.19 89 TYR A CA 1
ATOM 713 C C . TYR A 1 89 ? -10.738 3.913 24.018 1.00 81.19 89 TYR A C 1
ATOM 715 O O . TYR A 1 89 ? -10.255 5.022 23.789 1.00 81.19 89 TYR A O 1
ATOM 723 N N . ARG A 1 90 ? -10.569 3.298 25.193 1.00 75.81 90 ARG A N 1
ATOM 724 C CA . ARG A 1 90 ? -9.800 3.858 26.324 1.00 75.81 90 ARG A CA 1
ATOM 725 C C . ARG A 1 90 ? -8.688 2.935 26.824 1.00 75.81 90 ARG A C 1
ATOM 727 O O . ARG A 1 90 ? -8.297 3.021 27.982 1.00 75.81 90 ARG A O 1
ATOM 734 N N . ASP A 1 91 ? -8.232 2.033 25.967 1.00 74.75 91 ASP A N 1
ATOM 735 C CA . ASP A 1 91 ? -7.232 1.030 26.327 1.00 74.75 91 ASP A CA 1
ATOM 736 C C . ASP A 1 91 ? -5.807 1.612 26.442 1.00 74.75 91 ASP A C 1
ATOM 738 O O . ASP A 1 91 ? -5.588 2.809 26.252 1.00 74.75 91 ASP A O 1
ATOM 742 N N . ASP A 1 92 ? -4.854 0.723 26.719 1.00 71.00 92 ASP A N 1
ATOM 743 C CA . ASP A 1 92 ? -3.422 0.914 26.979 1.00 71.00 92 ASP A CA 1
ATOM 744 C C . ASP A 1 92 ? -2.668 1.994 26.173 1.00 71.00 92 ASP A C 1
ATOM 746 O O . ASP A 1 92 ? -1.731 2.597 26.692 1.00 71.00 92 ASP A O 1
ATOM 750 N N . ASP A 1 93 ? -3.061 2.275 24.931 1.00 82.25 93 ASP A N 1
ATOM 751 C CA . ASP A 1 93 ? -2.269 3.081 23.994 1.00 82.25 93 ASP A CA 1
ATOM 752 C C . ASP A 1 93 ? -3.078 4.201 23.291 1.00 82.25 93 ASP A C 1
ATOM 754 O O . ASP A 1 93 ? -3.029 4.367 22.067 1.00 82.25 93 ASP A O 1
ATOM 758 N N . VAL A 1 94 ? -3.820 5.017 24.055 1.00 85.50 94 VAL A N 1
ATOM 759 C CA . VAL A 1 94 ? -4.639 6.137 23.523 1.00 85.50 94 VAL A CA 1
ATOM 760 C C . VAL A 1 94 ? -3.836 7.091 22.625 1.00 85.50 94 VAL A C 1
ATOM 762 O O . VAL A 1 94 ? -4.303 7.462 21.550 1.00 85.50 94 VAL A O 1
ATOM 765 N N . THR A 1 95 ? -2.607 7.453 23.006 1.00 89.38 95 THR A N 1
ATOM 766 C CA . THR A 1 95 ? -1.755 8.347 22.199 1.00 89.38 95 THR A CA 1
ATOM 767 C C . THR A 1 95 ? -1.417 7.735 20.839 1.00 89.38 95 THR A C 1
ATOM 769 O O . THR A 1 95 ? -1.491 8.411 19.814 1.00 89.38 95 THR A O 1
ATOM 772 N N . LYS A 1 96 ? -1.101 6.434 20.794 1.00 90.56 96 LYS A N 1
ATOM 773 C CA . LYS A 1 96 ? -0.855 5.741 19.521 1.00 90.56 96 LYS A CA 1
ATOM 774 C C . LYS A 1 96 ? -2.135 5.624 18.700 1.00 90.56 96 LYS A C 1
ATOM 776 O O . LYS A 1 96 ? -2.069 5.762 17.484 1.00 90.56 96 LYS A O 1
ATOM 781 N N . ALA A 1 97 ? -3.289 5.425 19.340 1.00 92.00 97 ALA A N 1
ATOM 782 C CA . ALA A 1 97 ? -4.578 5.412 18.654 1.00 92.00 97 ALA A CA 1
ATOM 783 C C . ALA A 1 97 ? -4.873 6.759 17.968 1.00 92.00 97 ALA A C 1
ATOM 785 O O . ALA A 1 97 ? -5.322 6.776 16.823 1.00 92.00 97 ALA A O 1
ATOM 786 N N . ILE A 1 98 ? -4.568 7.886 18.621 1.00 92.31 98 ILE A N 1
ATOM 787 C CA . ILE A 1 98 ? -4.699 9.222 18.017 1.00 92.31 98 ILE A CA 1
ATOM 788 C C . ILE A 1 98 ? -3.786 9.341 16.791 1.00 92.31 98 ILE A C 1
ATOM 790 O O . ILE A 1 98 ? -4.281 9.623 15.703 1.00 92.31 98 ILE A O 1
ATOM 794 N N . ASN A 1 99 ? -2.499 9.005 16.925 1.00 93.50 99 ASN A N 1
ATOM 795 C CA . ASN A 1 99 ? -1.546 9.065 15.810 1.00 93.50 99 ASN A CA 1
ATOM 796 C C . ASN A 1 99 ? -1.966 8.168 14.630 1.00 93.50 99 ASN A C 1
ATOM 798 O O . ASN A 1 99 ? -1.866 8.564 13.471 1.00 93.50 99 ASN A O 1
ATOM 802 N N . VAL A 1 100 ? -2.460 6.955 14.908 1.00 94.94 100 VAL A N 1
ATOM 803 C CA . VAL A 1 100 ? -2.979 6.035 13.882 1.00 94.94 100 VAL A CA 1
ATOM 804 C C . VAL A 1 100 ? -4.193 6.638 13.177 1.00 94.94 100 VAL A C 1
ATOM 806 O O . VAL A 1 100 ? -4.278 6.570 11.952 1.00 94.94 100 VAL A O 1
ATOM 809 N N . LYS A 1 101 ? -5.119 7.246 13.927 1.00 95.50 101 LYS A N 1
ATOM 810 C CA . LYS A 1 101 ? -6.296 7.912 13.361 1.00 95.50 101 LYS A CA 1
ATOM 811 C C . LYS A 1 101 ? -5.899 9.078 12.462 1.00 95.50 101 LYS A C 1
ATOM 813 O O . LYS A 1 101 ? -6.366 9.135 11.330 1.00 95.50 101 LYS A O 1
ATOM 818 N N . GLU A 1 102 ? -5.033 9.968 12.935 1.00 96.12 102 GLU A N 1
ATOM 819 C CA . GLU A 1 102 ? -4.540 11.107 12.152 1.00 96.12 102 GLU A CA 1
ATOM 820 C C . GLU A 1 102 ? -3.876 10.634 10.858 1.00 96.12 102 GLU A C 1
ATOM 822 O O . GLU A 1 102 ? -4.235 11.089 9.773 1.00 96.12 102 GLU A O 1
ATOM 827 N N . LYS A 1 103 ? -2.995 9.631 10.948 1.00 96.44 103 LYS A N 1
ATOM 828 C CA . LYS A 1 103 ? -2.291 9.085 9.784 1.00 96.44 103 LYS A CA 1
ATOM 829 C C . LYS A 1 103 ? -3.226 8.426 8.771 1.00 96.44 103 LYS A C 1
ATOM 831 O O . LYS A 1 103 ? -3.045 8.591 7.571 1.00 96.44 103 LYS A O 1
ATOM 836 N N . LEU A 1 104 ? -4.240 7.691 9.232 1.00 96.88 104 LEU A N 1
ATOM 837 C CA . LEU A 1 104 ? -5.227 7.056 8.352 1.00 96.88 104 LEU A CA 1
ATOM 838 C C . LEU A 1 104 ? -6.164 8.066 7.677 1.00 96.88 104 LEU A C 1
ATOM 840 O O . LEU A 1 104 ? -6.725 7.753 6.623 1.00 96.88 104 LEU A O 1
ATOM 844 N N . LEU A 1 105 ? -6.338 9.255 8.255 1.00 96.88 105 LEU A N 1
ATOM 845 C CA . LEU A 1 105 ? -7.137 10.337 7.681 1.00 96.88 105 LEU A CA 1
ATOM 846 C C . LEU A 1 105 ? -6.324 11.293 6.794 1.00 96.88 105 LEU A C 1
ATOM 848 O O . LEU A 1 105 ? -6.928 11.981 5.977 1.00 96.88 105 LEU A O 1
ATOM 852 N N . ASP A 1 106 ? -4.995 11.284 6.892 1.00 97.19 106 ASP A N 1
ATOM 853 C CA . ASP A 1 106 ? -4.087 12.064 6.046 1.00 97.19 106 ASP A CA 1
ATOM 854 C C . ASP A 1 106 ? -4.078 11.551 4.597 1.00 97.19 106 ASP A C 1
ATOM 856 O O . ASP A 1 106 ? -3.479 10.522 4.275 1.00 97.19 106 ASP A O 1
ATOM 860 N N . ASP A 1 107 ? -4.750 12.273 3.699 1.00 95.50 107 ASP A N 1
ATOM 861 C CA . ASP A 1 107 ? -4.777 11.926 2.278 1.00 95.50 107 ASP A CA 1
ATOM 862 C C . ASP A 1 107 ? -3.424 12.111 1.580 1.00 95.50 107 ASP A C 1
ATOM 864 O O . ASP A 1 107 ? -3.113 11.311 0.702 1.00 95.50 107 ASP A O 1
ATOM 868 N N . SER A 1 108 ? -2.567 13.025 2.046 1.00 95.19 108 SER A N 1
ATOM 869 C CA . SER A 1 108 ? -1.220 13.203 1.478 1.00 95.19 108 SER A CA 1
ATOM 870 C C . SER A 1 108 ? -0.358 11.964 1.724 1.00 95.19 108 SER A C 1
ATOM 872 O O . SER A 1 108 ? 0.402 11.530 0.861 1.00 95.19 108 SER A O 1
ATOM 874 N N . TRP A 1 109 ? -0.511 11.334 2.892 1.00 95.94 109 TRP A N 1
ATOM 875 C CA . TRP A 1 109 ? 0.149 10.063 3.181 1.00 95.94 109 TRP A CA 1
ATOM 876 C C . TRP A 1 109 ? -0.344 8.924 2.279 1.00 95.94 109 TRP A C 1
ATOM 878 O O . TRP A 1 109 ? 0.450 8.095 1.830 1.00 95.94 109 TRP A O 1
ATOM 888 N N . TRP A 1 110 ? -1.643 8.888 1.972 1.00 96.75 110 TRP A N 1
ATOM 889 C CA . TRP A 1 110 ? -2.188 7.916 1.025 1.00 96.75 110 TRP A CA 1
ATOM 890 C C . TRP A 1 110 ? -1.718 8.150 -0.410 1.00 96.75 110 TRP A C 1
ATOM 892 O O . TRP A 1 110 ? -1.538 7.167 -1.128 1.00 96.75 110 TRP A O 1
ATOM 902 N N . ASP A 1 111 ? -1.509 9.402 -0.810 1.00 95.19 111 ASP A N 1
ATOM 903 C CA . ASP A 1 111 ? -0.973 9.751 -2.127 1.00 95.19 111 ASP A CA 1
ATOM 904 C C . ASP A 1 111 ? 0.484 9.287 -2.275 1.00 95.19 111 ASP A C 1
ATOM 906 O O . ASP A 1 111 ? 0.878 8.824 -3.342 1.00 95.19 111 ASP A O 1
ATOM 910 N N . LEU A 1 112 ? 1.275 9.308 -1.194 1.00 94.62 112 LEU A N 1
ATOM 911 C CA . LEU A 1 112 ? 2.618 8.712 -1.181 1.00 94.62 112 LEU A CA 1
ATOM 912 C C . LEU A 1 112 ? 2.578 7.186 -1.336 1.00 94.62 112 LEU A C 1
ATOM 914 O O . LEU A 1 112 ? 3.417 6.620 -2.033 1.00 94.62 112 LEU A O 1
ATOM 918 N N . ILE A 1 113 ? 1.599 6.507 -0.726 1.00 94.94 113 ILE A N 1
ATOM 919 C CA . ILE A 1 113 ? 1.390 5.068 -0.961 1.00 94.94 113 ILE A CA 1
ATOM 920 C C . ILE A 1 113 ? 1.030 4.817 -2.427 1.00 94.94 113 ILE A C 1
ATOM 922 O O . ILE A 1 113 ? 1.593 3.906 -3.029 1.00 94.94 113 ILE A O 1
ATOM 926 N N . ASP A 1 114 ? 0.130 5.614 -3.006 1.00 95.19 114 ASP A N 1
ATOM 927 C CA . ASP A 1 114 ? -0.233 5.490 -4.423 1.00 95.19 114 ASP A CA 1
ATOM 928 C C . ASP A 1 114 ? 0.972 5.721 -5.323 1.00 95.19 114 ASP A C 1
ATOM 930 O O . ASP A 1 114 ? 1.193 4.948 -6.249 1.00 95.19 114 ASP A O 1
ATOM 934 N N . TYR A 1 115 ? 1.802 6.711 -4.999 1.00 94.44 115 TYR A N 1
ATOM 935 C CA . TYR A 1 115 ? 3.028 6.962 -5.733 1.00 94.44 115 TYR A CA 1
ATOM 936 C C . TYR A 1 115 ? 3.972 5.753 -5.698 1.00 94.44 115 TYR A C 1
ATOM 938 O O . TYR A 1 115 ? 4.411 5.301 -6.756 1.00 94.44 115 TYR A O 1
ATOM 946 N N . ILE A 1 116 ? 4.219 5.169 -4.515 1.00 93.31 116 ILE A N 1
ATOM 947 C CA . ILE A 1 116 ? 5.029 3.945 -4.380 1.00 93.31 116 ILE A CA 1
ATOM 948 C C . ILE A 1 116 ? 4.475 2.827 -5.260 1.00 93.31 116 ILE A C 1
ATOM 950 O O . ILE A 1 116 ? 5.232 2.148 -5.953 1.00 93.31 116 ILE A O 1
ATOM 954 N N . LEU A 1 117 ? 3.161 2.614 -5.241 1.00 93.88 117 LEU A N 1
ATOM 955 C CA . LEU A 1 117 ? 2.532 1.566 -6.038 1.00 93.88 117 LEU A CA 1
ATOM 956 C C . LEU A 1 117 ? 2.655 1.843 -7.544 1.00 93.88 117 LEU A C 1
ATOM 958 O O . LEU A 1 117 ? 3.055 0.942 -8.277 1.00 93.88 117 LEU A O 1
ATOM 962 N N . ASP A 1 118 ? 2.401 3.076 -7.985 1.00 93.69 118 ASP A N 1
ATOM 963 C CA . ASP A 1 118 ? 2.449 3.486 -9.393 1.00 93.69 118 ASP A CA 1
ATOM 964 C C . ASP A 1 118 ? 3.839 3.255 -10.013 1.00 93.69 118 ASP A C 1
ATOM 966 O O . ASP A 1 118 ? 3.936 2.709 -11.114 1.00 93.69 118 ASP A O 1
ATOM 970 N N . PHE A 1 119 ? 4.925 3.632 -9.326 1.00 89.94 119 PHE A N 1
ATOM 971 C CA . PHE A 1 119 ? 6.272 3.469 -9.890 1.00 89.94 119 PHE A CA 1
ATOM 972 C C . PHE A 1 119 ? 6.846 2.056 -9.686 1.00 89.94 119 PHE A C 1
ATOM 974 O O . PHE A 1 119 ? 7.699 1.629 -10.462 1.00 89.94 119 PHE A O 1
ATOM 981 N N . THR A 1 120 ? 6.395 1.296 -8.679 1.00 91.88 120 THR A N 1
ATOM 982 C CA . THR A 1 120 ? 6.876 -0.084 -8.458 1.00 91.88 120 THR A CA 1
ATOM 983 C C . THR A 1 120 ? 6.110 -1.134 -9.259 1.00 91.88 120 THR A C 1
ATOM 985 O O . THR A 1 120 ? 6.637 -2.230 -9.470 1.00 91.88 120 THR A O 1
ATOM 988 N N . GLU A 1 121 ? 4.911 -0.819 -9.761 1.00 91.94 121 GLU A N 1
ATOM 989 C CA . GLU A 1 121 ? 4.120 -1.733 -10.593 1.00 91.94 121 GLU A CA 1
ATOM 990 C C . GLU A 1 121 ? 4.884 -2.224 -11.833 1.00 91.94 121 GLU A C 1
ATOM 992 O O . GLU A 1 121 ? 4.985 -3.439 -12.003 1.00 91.94 121 GLU A O 1
ATOM 997 N N . PRO A 1 122 ? 5.503 -1.359 -12.665 1.00 93.75 122 PRO A N 1
ATOM 998 C CA . PRO A 1 122 ? 6.216 -1.808 -13.861 1.00 93.75 122 PRO A CA 1
ATOM 999 C C . PRO A 1 122 ? 7.406 -2.718 -13.537 1.00 93.75 122 PRO A C 1
ATOM 1001 O O . PRO A 1 122 ? 7.699 -3.650 -14.285 1.00 93.75 122 PRO A O 1
ATOM 1004 N N . ILE A 1 123 ? 8.074 -2.467 -12.406 1.00 91.75 123 ILE A N 1
ATOM 1005 C CA . ILE A 1 123 ? 9.186 -3.287 -11.910 1.00 91.75 123 ILE A CA 1
ATOM 1006 C C . ILE A 1 123 ? 8.658 -4.672 -11.524 1.00 91.75 123 ILE A C 1
ATOM 1008 O O . ILE A 1 123 ? 9.210 -5.692 -11.935 1.00 91.75 123 ILE A O 1
ATOM 1012 N N . TYR A 1 124 ? 7.561 -4.719 -10.763 1.00 88.75 124 TYR A N 1
ATOM 1013 C CA . TYR A 1 124 ? 6.919 -5.968 -10.366 1.00 88.75 124 TYR A CA 1
ATOM 1014 C C . TYR A 1 124 ? 6.409 -6.772 -11.574 1.00 88.75 124 TYR A C 1
ATOM 1016 O O . TYR A 1 124 ? 6.630 -7.982 -11.631 1.00 88.75 124 TYR A O 1
ATOM 1024 N N . GLU A 1 125 ? 5.773 -6.117 -12.550 1.00 89.56 125 GLU A N 1
ATOM 1025 C CA . GLU A 1 125 ? 5.313 -6.738 -13.800 1.00 89.56 125 GLU A CA 1
ATOM 1026 C C . GLU A 1 125 ? 6.470 -7.370 -14.579 1.00 89.56 125 GLU A C 1
ATOM 1028 O O . GLU A 1 125 ? 6.367 -8.526 -14.996 1.00 89.56 125 GLU A O 1
ATOM 1033 N N . MET A 1 126 ? 7.579 -6.639 -14.742 1.00 90.88 126 MET A N 1
ATOM 1034 C CA . MET A 1 126 ? 8.765 -7.140 -15.433 1.00 90.88 126 MET A CA 1
ATOM 1035 C C . MET A 1 126 ? 9.336 -8.368 -14.719 1.00 90.88 126 MET A C 1
ATOM 1037 O O . MET A 1 126 ? 9.502 -9.409 -15.353 1.00 90.88 126 MET A O 1
ATOM 1041 N N . LEU A 1 127 ? 9.583 -8.267 -13.406 1.00 88.44 127 LEU A N 1
ATOM 1042 C CA . LEU A 1 127 ? 10.130 -9.369 -12.609 1.00 88.44 127 LEU A CA 1
ATOM 1043 C C . LEU A 1 127 ? 9.255 -10.619 -12.720 1.00 88.44 127 LEU A C 1
ATOM 1045 O O . LEU A 1 127 ? 9.764 -11.715 -12.939 1.00 88.44 127 LEU A O 1
ATOM 1049 N N . ARG A 1 128 ? 7.933 -10.450 -12.636 1.00 87.25 128 ARG A N 1
ATOM 1050 C CA . ARG A 1 128 ? 6.976 -11.552 -12.747 1.00 87.25 128 ARG A CA 1
ATOM 1051 C C . ARG A 1 128 ? 6.974 -12.198 -14.130 1.00 87.25 128 ARG A C 1
ATOM 1053 O O . ARG A 1 128 ? 6.823 -13.409 -14.232 1.00 87.25 128 ARG A O 1
ATOM 1060 N N . ALA A 1 129 ? 7.112 -11.408 -15.188 1.00 86.81 129 ALA A N 1
ATOM 1061 C CA . ALA A 1 129 ? 7.160 -11.924 -16.550 1.00 86.81 129 ALA A CA 1
ATOM 1062 C C . ALA A 1 129 ? 8.488 -12.646 -16.857 1.00 86.81 129 ALA A C 1
ATOM 1064 O O . ALA A 1 129 ? 8.494 -13.594 -17.642 1.00 86.81 129 ALA A O 1
ATOM 1065 N N . THR A 1 130 ? 9.588 -12.251 -16.207 1.00 86.56 130 THR A N 1
ATOM 1066 C CA . THR A 1 130 ? 10.877 -12.962 -16.293 1.00 86.56 130 THR A CA 1
ATOM 1067 C C . THR A 1 130 ? 10.958 -14.203 -15.404 1.00 86.56 130 THR A C 1
ATOM 1069 O O . THR A 1 130 ? 11.757 -15.092 -15.676 1.00 86.56 130 THR A O 1
ATOM 1072 N N . ASP A 1 131 ? 10.121 -14.292 -14.369 1.00 85.44 131 ASP A N 1
ATOM 1073 C CA . ASP A 1 131 ? 10.033 -15.425 -13.439 1.00 85.44 131 ASP A CA 1
ATOM 1074 C C . ASP A 1 131 ? 9.181 -16.567 -14.027 1.00 85.44 131 ASP A C 1
ATOM 1076 O O . ASP A 1 131 ? 8.182 -17.005 -13.456 1.00 85.44 131 ASP A O 1
ATOM 1080 N N . THR A 1 132 ? 9.521 -17.004 -15.243 1.00 83.62 132 THR A N 1
ATOM 1081 C CA . THR A 1 132 ? 8.872 -18.139 -15.913 1.00 83.62 132 THR A CA 1
ATOM 1082 C C . THR A 1 132 ? 9.919 -19.090 -16.482 1.00 83.62 132 THR A C 1
ATOM 1084 O O . THR A 1 132 ? 10.974 -18.654 -16.933 1.00 83.62 132 THR A O 1
ATOM 1087 N N . ASP A 1 133 ? 9.603 -20.386 -16.561 1.00 78.06 133 ASP A N 1
ATOM 1088 C CA . ASP A 1 133 ? 10.496 -21.407 -17.143 1.00 78.06 133 ASP A CA 1
ATOM 1089 C C . ASP A 1 133 ? 10.673 -21.285 -18.674 1.00 78.06 133 ASP A C 1
ATOM 1091 O O . ASP A 1 133 ? 11.263 -22.149 -19.324 1.00 78.06 133 ASP A O 1
ATOM 1095 N N . LYS A 1 134 ? 10.135 -20.228 -19.295 1.00 81.19 134 LYS A N 1
ATOM 1096 C CA . LYS A 1 134 ? 10.214 -19.996 -20.740 1.00 81.19 134 LYS A CA 1
ATOM 1097 C C . LYS A 1 134 ? 11.466 -19.197 -21.086 1.00 81.19 134 LYS A C 1
ATOM 1099 O O . LYS A 1 134 ? 11.839 -18.254 -20.393 1.00 81.19 134 LYS A O 1
ATOM 1104 N N . HIS A 1 135 ? 12.067 -19.501 -22.235 1.00 78.00 135 HIS A N 1
ATOM 1105 C CA . HIS A 1 135 ? 13.167 -18.705 -22.780 1.00 78.00 135 HIS A CA 1
ATOM 1106 C C . HIS A 1 135 ? 12.695 -17.286 -23.137 1.00 78.00 135 HIS A C 1
ATOM 1108 O O . HIS A 1 135 ? 12.164 -17.048 -24.219 1.00 78.00 135 HIS A O 1
ATOM 1114 N N . CYS A 1 136 ? 12.912 -16.337 -22.228 1.00 81.62 136 CYS A N 1
ATOM 1115 C CA . CYS A 1 136 ? 12.513 -14.938 -22.381 1.00 81.62 136 CYS A CA 1
ATOM 1116 C C . CYS A 1 136 ? 13.698 -13.972 -22.513 1.00 81.62 136 CYS A C 1
ATOM 1118 O O . CYS A 1 136 ? 13.476 -12.775 -22.619 1.00 81.62 136 CYS A O 1
ATOM 1120 N N . LEU A 1 137 ? 14.947 -14.461 -22.570 1.00 83.38 137 LEU A N 1
ATOM 1121 C CA . LEU A 1 137 ? 16.146 -13.606 -22.602 1.00 83.38 137 LEU A CA 1
ATOM 1122 C C . LEU A 1 137 ? 16.114 -12.563 -23.732 1.00 83.38 137 LEU A C 1
ATOM 1124 O O . LEU A 1 137 ? 16.476 -11.413 -23.514 1.00 83.38 137 LEU A O 1
ATOM 1128 N N . HIS A 1 138 ? 15.631 -12.952 -24.915 1.00 83.94 138 HIS A N 1
ATOM 1129 C CA . HIS A 1 138 ? 15.485 -12.053 -26.063 1.00 83.94 138 HIS A CA 1
ATOM 1130 C C . HIS A 1 138 ? 14.458 -10.928 -25.836 1.00 83.94 138 HIS A C 1
ATOM 1132 O O . HIS A 1 138 ? 14.554 -9.899 -26.488 1.00 83.94 138 HIS A O 1
ATOM 1138 N N . LEU A 1 139 ? 13.511 -11.104 -24.906 1.00 86.62 139 LEU A N 1
ATOM 1139 C CA . LEU A 1 139 ? 12.475 -10.125 -24.555 1.00 86.62 139 LEU A CA 1
ATOM 1140 C C . LEU A 1 139 ? 12.877 -9.234 -23.375 1.00 86.62 139 LEU A C 1
ATOM 1142 O O . LEU A 1 139 ? 12.252 -8.203 -23.152 1.00 86.62 139 LEU A O 1
ATOM 1146 N N . VAL A 1 140 ? 13.898 -9.620 -22.600 1.00 87.94 140 VAL A N 1
ATOM 1147 C CA . VAL A 1 140 ? 14.291 -8.902 -21.376 1.00 87.94 140 VAL A CA 1
ATOM 1148 C C . VAL A 1 140 ? 14.677 -7.454 -21.673 1.00 87.94 140 VAL A C 1
ATOM 1150 O O . VAL A 1 140 ? 14.318 -6.581 -20.890 1.00 87.94 140 VAL A O 1
ATOM 1153 N N . TYR A 1 141 ? 15.352 -7.190 -22.795 1.00 87.56 141 TYR A N 1
ATOM 1154 C CA . TYR A 1 141 ? 15.723 -5.829 -23.193 1.00 87.56 141 TYR A CA 1
ATOM 1155 C C . TYR A 1 141 ? 14.492 -4.961 -23.485 1.00 87.56 141 TYR A C 1
ATOM 1157 O O . TYR A 1 141 ? 14.342 -3.900 -22.885 1.00 87.56 141 TYR A O 1
ATOM 1165 N N . ASP A 1 142 ? 13.553 -5.457 -24.293 1.00 89.81 142 ASP A N 1
ATOM 1166 C CA . ASP A 1 142 ? 12.310 -4.735 -24.595 1.00 89.81 142 ASP A CA 1
ATOM 1167 C C . ASP A 1 142 ? 11.465 -4.502 -23.331 1.00 89.81 142 ASP A C 1
ATOM 1169 O O . ASP A 1 142 ? 10.885 -3.433 -23.122 1.00 89.81 142 ASP A O 1
ATOM 1173 N N . MET A 1 143 ? 11.405 -5.503 -22.447 1.00 92.19 143 MET A N 1
ATOM 1174 C CA . MET A 1 143 ? 10.694 -5.406 -21.174 1.00 92.19 143 MET A CA 1
ATOM 1175 C C . MET A 1 143 ? 11.341 -4.392 -20.229 1.00 92.19 143 MET A C 1
ATOM 1177 O O . MET A 1 143 ? 10.623 -3.657 -19.552 1.00 92.19 143 MET A O 1
ATOM 1181 N N . TRP A 1 144 ? 12.673 -4.345 -20.192 1.00 92.56 144 TRP A N 1
ATOM 1182 C CA . TRP A 1 144 ? 13.447 -3.386 -19.411 1.00 92.56 144 TRP A CA 1
ATOM 1183 C C . TRP A 1 144 ? 13.197 -1.955 -19.893 1.00 92.56 144 TRP A C 1
ATOM 1185 O O . TRP A 1 144 ? 12.863 -1.091 -19.082 1.00 92.56 144 TRP A O 1
ATOM 1195 N N . ASP A 1 145 ? 13.274 -1.705 -21.200 1.00 91.81 145 ASP A N 1
ATOM 1196 C CA . ASP A 1 145 ? 13.054 -0.369 -21.766 1.00 91.81 145 ASP A CA 1
ATOM 1197 C C . ASP A 1 145 ? 11.619 0.119 -21.531 1.00 91.81 145 ASP A C 1
ATOM 1199 O O . ASP A 1 145 ? 11.391 1.265 -21.125 1.00 91.81 145 ASP A O 1
ATOM 1203 N N . ASN A 1 146 ? 10.635 -0.768 -21.697 1.00 92.94 146 ASN A N 1
ATOM 1204 C CA . ASN A 1 146 ? 9.242 -0.471 -21.375 1.00 92.94 146 ASN A CA 1
ATOM 1205 C C . ASN A 1 146 ? 9.037 -0.207 -19.873 1.00 92.94 146 ASN A C 1
ATOM 1207 O O . ASN A 1 146 ? 8.320 0.725 -19.502 1.00 92.94 146 ASN A O 1
ATOM 1211 N N . MET A 1 147 ? 9.675 -0.997 -19.002 1.00 95.75 147 MET A N 1
ATOM 1212 C CA . MET A 1 147 ? 9.646 -0.793 -17.553 1.00 95.75 147 MET A CA 1
ATOM 1213 C C . MET A 1 147 ? 10.211 0.584 -17.191 1.00 95.75 147 MET A C 1
ATOM 1215 O O . MET A 1 147 ? 9.506 1.357 -16.544 1.00 95.75 147 MET A O 1
ATOM 1219 N N . ILE A 1 148 ? 11.399 0.948 -17.691 1.00 92.56 148 ILE A N 1
ATOM 1220 C CA . ILE A 1 148 ? 11.998 2.273 -17.469 1.00 92.56 148 ILE A CA 1
ATOM 1221 C C . ILE A 1 148 ? 11.067 3.383 -17.960 1.00 92.56 148 ILE A C 1
ATOM 1223 O O . ILE A 1 148 ? 10.865 4.371 -17.253 1.00 92.56 148 ILE A O 1
ATOM 1227 N N . SER A 1 149 ? 10.473 3.233 -19.147 1.00 93.06 149 SER A N 1
ATOM 1228 C CA . SER A 1 149 ? 9.532 4.220 -19.688 1.00 93.06 149 SER A CA 1
ATOM 1229 C C . SER A 1 149 ? 8.331 4.436 -18.761 1.00 93.06 149 SER A C 1
ATOM 1231 O O . SER A 1 149 ? 7.966 5.577 -18.472 1.00 93.06 149 SER A O 1
ATOM 1233 N N . LYS A 1 150 ? 7.729 3.355 -18.251 1.00 94.12 150 LYS A N 1
ATOM 1234 C CA . LYS A 1 150 ? 6.596 3.434 -17.319 1.00 94.12 150 LYS A CA 1
ATOM 1235 C C . LYS A 1 150 ? 6.995 4.030 -15.964 1.00 94.12 150 LYS A C 1
ATOM 1237 O O . LYS A 1 150 ? 6.253 4.858 -15.443 1.00 94.12 150 LYS A O 1
ATOM 1242 N N . VAL A 1 151 ? 8.156 3.655 -15.420 1.00 93.12 151 VAL A N 1
ATOM 1243 C CA . VAL A 1 151 ? 8.679 4.209 -14.157 1.00 93.12 151 VAL A CA 1
ATOM 1244 C C . VAL A 1 151 ? 8.897 5.716 -14.285 1.00 93.12 151 VAL A C 1
ATOM 1246 O O . VAL A 1 151 ? 8.392 6.473 -13.460 1.00 93.12 151 VAL A O 1
ATOM 1249 N N . LYS A 1 152 ? 9.551 6.175 -15.361 1.00 90.50 152 LYS A N 1
ATOM 1250 C CA . LYS A 1 152 ? 9.758 7.609 -15.625 1.00 90.50 152 LYS A CA 1
ATOM 1251 C C . LYS A 1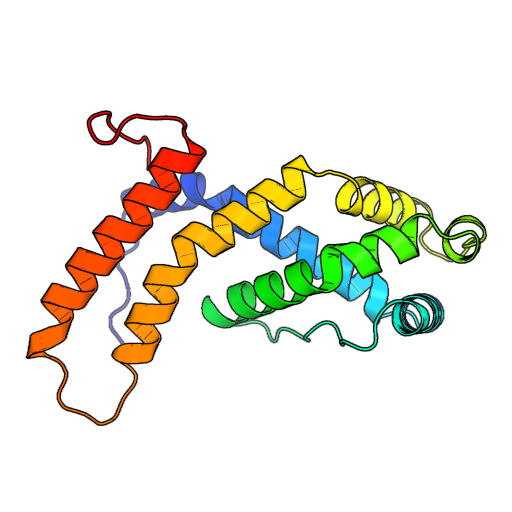 152 ? 8.444 8.385 -15.678 1.00 90.50 152 LYS A C 1
ATOM 1253 O O . LYS A 1 152 ? 8.332 9.437 -15.062 1.00 90.50 152 LYS A O 1
ATOM 1258 N N . LYS A 1 153 ? 7.424 7.839 -16.347 1.00 90.81 153 LYS A N 1
ATOM 1259 C CA . LYS A 1 153 ? 6.088 8.456 -16.394 1.00 90.81 153 LYS A CA 1
ATOM 1260 C C . LYS A 1 153 ? 5.456 8.589 -15.008 1.00 90.81 153 LYS A C 1
ATOM 1262 O O . LYS A 1 153 ? 4.838 9.613 -14.729 1.00 90.81 153 LYS A O 1
ATOM 1267 N N . ALA A 1 154 ? 5.599 7.580 -14.147 1.00 90.94 154 ALA A N 1
ATOM 1268 C CA . ALA A 1 154 ? 5.094 7.642 -12.776 1.00 90.94 154 ALA A CA 1
ATOM 1269 C C . ALA A 1 154 ? 5.801 8.741 -11.961 1.00 90.94 154 ALA A C 1
ATOM 1271 O O . ALA A 1 154 ? 5.130 9.517 -11.281 1.00 90.94 154 ALA A O 1
ATOM 1272 N N . ILE A 1 155 ? 7.128 8.853 -12.094 1.00 88.75 155 ILE A N 1
ATOM 1273 C CA . ILE A 1 155 ? 7.939 9.892 -11.439 1.00 88.75 155 ILE A CA 1
ATOM 1274 C C . ILE A 1 155 ? 7.533 11.289 -11.930 1.00 88.75 155 ILE A C 1
ATOM 1276 O O . ILE A 1 155 ? 7.168 12.143 -11.125 1.00 88.75 155 ILE A O 1
ATOM 1280 N N . TYR A 1 156 ? 7.495 11.522 -13.244 1.00 86.50 156 TYR A N 1
ATOM 1281 C CA . TYR A 1 156 ? 7.139 12.831 -13.809 1.00 86.50 156 TYR A CA 1
ATOM 1282 C C . TYR A 1 156 ? 5.716 13.272 -13.465 1.00 86.50 156 TYR A C 1
ATOM 1284 O O . TYR A 1 156 ? 5.492 14.440 -13.138 1.00 86.50 156 TYR A O 1
ATOM 1292 N N . LYS A 1 157 ? 4.761 12.333 -13.454 1.00 87.06 157 LYS A N 1
ATOM 1293 C CA . LYS A 1 157 ? 3.391 12.586 -12.991 1.00 87.06 157 LYS A CA 1
ATOM 1294 C C . LYS A 1 157 ? 3.372 13.084 -11.542 1.00 87.06 157 LYS A C 1
ATOM 1296 O O . LYS A 1 157 ? 2.610 14.000 -11.238 1.00 87.06 157 LYS A O 1
ATOM 1301 N N . HIS A 1 158 ? 4.189 12.503 -10.662 1.00 84.12 158 HIS A N 1
ATOM 1302 C CA . HIS A 1 158 ? 4.282 12.920 -9.261 1.00 84.12 158 HIS A CA 1
ATOM 1303 C C . HIS A 1 158 ? 4.986 14.277 -9.102 1.00 84.12 158 HIS A C 1
ATOM 1305 O O . HIS A 1 158 ? 4.495 15.144 -8.382 1.00 84.12 158 HIS A O 1
ATOM 1311 N N . GLU A 1 159 ? 6.083 14.502 -9.830 1.00 82.50 159 GLU A N 1
ATOM 1312 C CA . GLU A 1 159 ? 6.842 15.761 -9.806 1.00 82.50 159 GLU A CA 1
ATOM 1313 C C . GLU A 1 159 ? 6.128 16.933 -10.509 1.00 82.50 159 GLU A C 1
ATOM 1315 O O . GLU A 1 159 ? 6.598 18.067 -10.435 1.00 82.50 159 GLU A O 1
ATOM 1320 N N . LYS A 1 160 ? 4.993 16.683 -11.185 1.00 75.75 160 LYS A N 1
ATOM 1321 C CA . LYS A 1 160 ? 4.293 17.644 -12.062 1.00 75.75 160 LYS A CA 1
ATOM 1322 C C . LYS A 1 160 ? 5.202 18.229 -13.154 1.00 75.75 160 LYS A C 1
ATOM 1324 O O . LYS A 1 160 ? 5.024 19.380 -13.552 1.00 75.75 160 LYS A O 1
ATOM 1329 N N . LYS A 1 161 ? 6.166 17.442 -13.634 1.00 63.03 161 LYS A N 1
ATOM 1330 C CA . LYS A 1 161 ? 7.093 17.830 -14.705 1.00 63.03 161 LYS A CA 1
ATOM 1331 C C . LYS A 1 161 ? 6.612 17.324 -16.061 1.00 63.03 161 LYS A C 1
ATOM 1333 O O . LYS A 1 161 ? 5.913 16.315 -16.145 1.00 63.03 161 LYS A O 1
ATOM 1338 N N . ASN A 1 162 ? 6.992 18.028 -17.125 1.00 50.97 162 ASN A N 1
ATOM 1339 C CA . ASN A 1 162 ? 6.795 17.554 -18.498 1.00 50.97 162 ASN A CA 1
ATOM 1340 C C . ASN A 1 162 ? 7.856 16.494 -18.851 1.00 50.97 162 ASN A C 1
ATOM 1342 O O . ASN A 1 162 ? 8.968 16.565 -18.334 1.00 50.97 162 ASN A O 1
ATOM 1346 N N . ASP A 1 163 ? 7.560 15.588 -19.796 1.00 53.59 163 ASP A N 1
ATOM 1347 C CA . ASP A 1 163 ? 8.432 14.469 -20.238 1.00 53.59 163 ASP A CA 1
ATOM 1348 C C . ASP A 1 163 ? 9.852 14.874 -20.723 1.00 53.59 163 ASP A C 1
ATOM 1350 O O . ASP A 1 163 ? 10.671 14.014 -21.050 1.00 53.59 163 ASP A O 1
ATOM 1354 N N . TYR A 1 164 ? 10.147 16.176 -20.787 1.00 51.00 164 TYR A N 1
ATOM 1355 C CA . TYR A 1 164 ? 11.381 16.776 -21.302 1.00 51.00 164 TYR A CA 1
ATOM 1356 C C . TYR A 1 164 ? 12.237 17.460 -20.221 1.00 51.00 164 TYR A C 1
ATOM 1358 O O . TYR A 1 164 ? 13.324 17.948 -20.530 1.00 51.00 164 TYR A O 1
ATOM 1366 N N . GLU A 1 165 ? 11.768 17.527 -18.973 1.00 48.09 165 GLU A N 1
ATOM 1367 C CA . GLU A 1 165 ? 12.503 18.136 -17.860 1.00 48.09 165 GLU A CA 1
ATOM 1368 C C . GLU A 1 165 ? 13.217 17.065 -17.023 1.00 48.09 165 GLU A C 1
ATOM 1370 O O . GLU A 1 165 ? 12.693 15.981 -16.764 1.00 48.09 165 GLU A O 1
ATOM 1375 N N . GLY A 1 166 ? 14.449 17.359 -16.598 1.00 47.88 166 GLY A N 1
ATOM 1376 C CA . GLY A 1 166 ? 15.221 16.459 -15.740 1.00 47.88 166 GLY A CA 1
ATOM 1377 C C . GLY A 1 166 ? 14.514 16.200 -14.404 1.00 47.88 166 GLY A C 1
ATOM 1378 O O . GLY A 1 166 ? 14.043 17.134 -13.742 1.00 47.88 166 GLY A O 1
ATOM 1379 N N . SER A 1 167 ? 14.450 14.932 -13.995 1.00 50.34 167 SER A N 1
ATOM 1380 C CA . SER A 1 167 ? 14.077 14.556 -12.627 1.00 50.34 167 SER A CA 1
ATOM 1381 C C . SER A 1 167 ? 15.312 14.620 -11.725 1.00 50.34 167 SER A C 1
ATOM 1383 O O . SER A 1 167 ? 16.442 14.511 -12.203 1.00 50.34 167 SER A O 1
ATOM 1385 N N . SER A 1 168 ? 15.095 14.871 -10.433 1.00 53.75 168 SER A N 1
ATOM 1386 C CA . SER A 1 168 ? 16.130 14.683 -9.408 1.00 53.75 168 SER A CA 1
ATOM 1387 C C . SER A 1 168 ? 16.267 13.213 -8.987 1.00 53.75 168 SER A C 1
ATOM 1389 O O . SER A 1 168 ? 17.051 12.931 -8.094 1.00 53.75 168 SER A O 1
ATOM 1391 N N . PHE A 1 169 ? 15.476 12.325 -9.596 1.00 47.25 169 PHE A N 1
ATOM 1392 C CA . PHE A 1 169 ? 15.429 10.875 -9.435 1.00 47.25 169 PHE A CA 1
ATOM 1393 C C . PHE A 1 169 ? 15.892 10.161 -10.716 1.00 47.25 169 PHE A C 1
ATOM 1395 O O . PHE A 1 169 ? 15.703 10.718 -11.828 1.00 47.25 169 PHE A O 1
#

Sequence (169 aa):
MCAAKNTEANGITYEECHWITEIAASALMIRNFIMNHSMRLAMFNEFSKLKLLAVAETRFVSVIVMLKRFKLIKQQLKMMVISEQWSCYRDDDVTKAINVKEKLLDDSWWDLIDYILDFTEPIYEMLRATDTDKHCLHLVYDMWDNMISKVKKAIYKHEKKNDYEGSSF

Radius of gyration: 19.27 Å; chains: 1; bounding box: 48×40×53 Å

InterPro domains:
  IPR012337 Ribonuclease H-like superfamily [SSF53098] (17-155)

Secondary structure (DSSP, 8-state):
--PPP--HHHHHHHHHTHHHHHHHHHHHHHHHHHHTSHHHHHHHHHH-SSPPPPPPS--HHHHHHHHHHHHHTHHHHHHHHHSHHHHT--STTHHHHHHHHHHHH-HHHHHHHHHHHHHHHHHHHHHHHHSSSS--HHHHHHHHHHHHHHHHHHHHHHHT--TTSPP--

Foldseek 3Di:
DDDPPDDVVVVVVCVVCVVVVVLLVLLVLLLCVQPVDPLSVVLLVVLDPDHQDDQDPDDPVSSLVNLVSSLVCLVSQLCSLPDPSVVPDDDDCVVVSVVSNVCSPDVVSVVVSVLVNQLCVLVVVLVVVVPDPDPCPVVNVVSVVVSVVSNLVSQCVVVVHDPPDDDPD

Organism: NCBI:txid2727404

pLDDT: mean 83.67, std 14.71, range [34.72, 97.19]